Protein AF-A0A670IUP4-F1 (afdb_monomer)

pLDDT: mean 72.88, std 19.55, range [36.69, 96.12]

Sequence (163 aa):
LEAGPCPEGLSPAWGSCRPGGRLDMSHGFVRHIRRNQIARYRRGKAKEKVKKRHTPAPARPKKPDQQVYHPCRRTETISGLEYEGSSESSSSTEPDQLSSGPALFCLEYEADSGKITSIVVHQDNDPDEVAEKVSAQNQLEPAMREALRQRVQEELEKRRVKR

Organism: Podarcis muralis (NCBI:txid64176)

Radius of gyration: 30.23 Å; Cα contacts (8 Å, |Δi|>4): 77; chains: 1; bounding box: 73×67×56 Å

InterPro domains:
  IPR018888 Uncharacterised protein family UPF0561 [PF10573] (16-123)
  IPR018888 Uncharacterised protein family UPF0561 [PTHR34256] (16-162)

Solvent-accessible surface area (backbone atoms only — not comparable to full-atom values): 11234 Å² total; per-residue (Å²): 141,84,90,82,85,78,89,76,82,92,68,85,81,79,73,81,78,70,92,68,92,66,78,61,73,87,37,72,67,50,51,48,52,54,51,50,51,47,53,58,70,76,52,70,85,64,90,71,73,84,74,78,72,89,65,80,77,76,82,69,79,76,73,71,86,71,83,68,85,72,81,80,78,80,73,84,80,84,89,84,82,88,81,95,76,82,87,78,91,75,93,69,82,67,85,73,69,79,81,54,50,68,75,72,48,74,49,74,46,74,43,97,85,71,51,74,49,78,44,81,40,32,70,73,60,55,38,64,59,54,28,50,56,51,29,73,76,66,72,54,54,72,70,57,37,54,52,48,22,54,52,46,42,53,54,49,53,59,57,64,70,74,110

Foldseek 3Di:
DDDDDDDDDPDPDDDDPPPDPDDDCVDPVVVVVVVVVCCCPVVVPDPPDPDPDPDDDPPDPDDPPPPDDDPPPPPDDDDDDDDDDDDDDDPPPDPPVVVFADFQDWDWDQAPVRDIDIDTDGLPDQLLVVLVVVCVVRVDDPVVSVVSSVVSVVSSVVSVVPD

Secondary structure (DSSP, 8-state):
--PPPPPP----------S-----TTSHHHHHHHHHHHHHHHS-S--------SSPPP-PPPPP-------------------------------GGGGS-SEEEEEEEE-TTS-EEEEEEETT--HHHHHHHHHHHHT--HHHHHHHHHHHHHHHHHHHHT-

Mean predicted aligned error: 21.88 Å

Structure (mmCIF, N/CA/C/O backbone):
data_AF-A0A670IUP4-F1
#
_entry.id   AF-A0A670IUP4-F1
#
loop_
_atom_site.group_PDB
_atom_site.id
_atom_site.type_symbol
_atom_site.label_atom_id
_atom_site.label_alt_id
_atom_site.label_comp_id
_atom_site.label_asym_id
_atom_site.label_entity_id
_atom_site.label_seq_id
_atom_site.pdbx_PDB_ins_code
_atom_site.Cartn_x
_atom_site.Cartn_y
_atom_site.Cartn_z
_atom_site.occupancy
_atom_site.B_iso_or_equiv
_atom_site.auth_seq_id
_atom_site.auth_comp_id
_atom_site.auth_asym_id
_atom_site.auth_atom_id
_atom_site.pdbx_PDB_model_num
ATOM 1 N N . LEU A 1 1 ? -21.674 -52.079 24.561 1.00 42.84 1 LEU A N 1
ATOM 2 C CA . LEU A 1 1 ? -20.313 -52.403 25.044 1.00 42.84 1 LEU A CA 1
ATOM 3 C C . LEU A 1 1 ? -19.863 -53.557 24.163 1.00 42.84 1 LEU A C 1
ATOM 5 O O . LEU A 1 1 ? -20.524 -54.576 24.201 1.00 42.84 1 LEU A O 1
ATOM 9 N N . GLU A 1 2 ? -18.958 -53.418 23.207 1.00 40.12 2 GLU A N 1
ATOM 10 C CA . GLU A 1 2 ? -17.696 -52.681 23.203 1.00 40.12 2 GLU A CA 1
ATOM 11 C C . GLU A 1 2 ? -17.332 -52.331 21.747 1.00 40.12 2 GLU A C 1
ATOM 13 O O . GLU A 1 2 ? -17.590 -53.110 20.831 1.00 40.12 2 GLU A O 1
ATOM 18 N N . ALA A 1 3 ? -16.813 -51.121 21.546 1.00 40.84 3 ALA A N 1
ATOM 19 C CA . ALA A 1 3 ? -16.397 -50.579 20.261 1.00 40.84 3 ALA A CA 1
ATOM 20 C C . ALA A 1 3 ? -14.935 -50.962 19.978 1.00 40.84 3 ALA A C 1
ATOM 22 O O . ALA A 1 3 ? -14.069 -50.704 20.809 1.00 40.84 3 ALA A O 1
ATOM 23 N N . GLY A 1 4 ? -14.663 -51.530 18.801 1.00 45.66 4 GLY A N 1
ATOM 24 C CA . GLY A 1 4 ? -13.309 -51.666 18.253 1.00 45.66 4 GLY A CA 1
ATOM 25 C C . GLY A 1 4 ? -12.993 -50.477 17.331 1.00 45.66 4 GLY A C 1
ATOM 26 O O . GLY A 1 4 ? -13.865 -50.120 16.536 1.00 45.66 4 GLY A O 1
ATOM 27 N N . PRO A 1 5 ? -11.813 -49.830 17.419 1.00 57.69 5 PRO A N 1
ATOM 28 C CA . PRO A 1 5 ? -11.579 -48.540 16.779 1.00 57.69 5 PRO A CA 1
ATOM 29 C C . PRO A 1 5 ? -11.191 -48.651 15.300 1.00 57.69 5 PRO A C 1
ATOM 31 O O . PRO A 1 5 ? -10.396 -49.500 14.896 1.00 57.69 5 PRO A O 1
ATOM 34 N N . CYS A 1 6 ? -11.732 -47.719 14.515 1.00 43.31 6 CYS A N 1
ATOM 35 C CA . CYS A 1 6 ? -11.311 -47.384 13.160 1.00 43.31 6 CYS A CA 1
ATOM 36 C C . CYS A 1 6 ? -9.844 -46.915 13.136 1.00 43.31 6 CYS A C 1
ATOM 38 O O . CYS A 1 6 ? -9.463 -46.126 14.003 1.00 43.31 6 CYS A O 1
ATOM 40 N N . PRO A 1 7 ? -9.028 -47.292 12.136 1.00 49.59 7 PRO A N 1
ATOM 41 C CA . PRO A 1 7 ? -7.756 -46.625 11.916 1.00 49.59 7 PRO A CA 1
ATOM 42 C C . PRO A 1 7 ? -7.996 -45.202 11.395 1.00 49.59 7 PRO A C 1
ATOM 44 O O . PRO A 1 7 ? -8.625 -44.976 10.360 1.00 49.59 7 PRO A O 1
ATOM 47 N N . GLU A 1 8 ? -7.498 -44.255 12.178 1.00 44.78 8 GLU A N 1
ATOM 48 C CA . GLU A 1 8 ? -7.482 -42.822 11.939 1.00 44.78 8 GLU A CA 1
ATOM 49 C C . GLU A 1 8 ? -6.641 -42.436 10.708 1.00 44.78 8 GLU A C 1
ATOM 51 O O . GLU A 1 8 ? -5.554 -42.958 10.473 1.00 44.78 8 GLU A O 1
ATOM 56 N N . GLY A 1 9 ? -7.127 -41.428 9.981 1.00 45.16 9 GLY A N 1
ATOM 57 C CA . GLY A 1 9 ? -6.316 -40.256 9.645 1.00 45.16 9 GLY A CA 1
ATOM 58 C C . GLY A 1 9 ? -5.126 -40.442 8.703 1.00 45.16 9 GLY A C 1
ATOM 59 O O . GLY A 1 9 ? -3.984 -40.218 9.095 1.00 45.16 9 GLY A O 1
ATOM 60 N N . LEU A 1 10 ? -5.381 -40.680 7.415 1.00 46.62 10 LEU A N 1
ATOM 61 C CA . LEU A 1 10 ? -4.423 -40.323 6.362 1.00 46.62 10 LEU A CA 1
ATOM 62 C C . LEU A 1 10 ? -4.582 -38.838 6.005 1.00 46.62 10 LEU A C 1
ATOM 64 O O . LEU A 1 10 ? -5.186 -38.477 4.998 1.00 46.62 10 LEU A O 1
ATOM 68 N N . SER A 1 11 ? -4.026 -37.975 6.854 1.00 48.75 11 SER A N 1
ATOM 69 C CA . SER A 1 11 ? -3.740 -36.581 6.504 1.00 48.75 11 SER A CA 1
ATOM 70 C C . SER A 1 11 ? -2.419 -36.512 5.720 1.00 48.75 11 SER A C 1
ATOM 72 O O . SER A 1 11 ? -1.432 -37.114 6.155 1.00 48.75 11 SER A O 1
ATOM 74 N N . PRO A 1 12 ? -2.322 -35.765 4.604 1.00 44.53 12 PRO A N 1
ATOM 75 C CA . PRO A 1 12 ? -1.052 -35.540 3.922 1.00 44.53 12 PRO A CA 1
ATOM 76 C C . PRO A 1 12 ? -0.180 -34.602 4.766 1.00 44.53 12 PRO A C 1
ATOM 78 O O . PRO A 1 12 ? -0.451 -33.409 4.887 1.00 44.53 12 PRO A O 1
ATOM 81 N N . ALA A 1 13 ? 0.886 -35.137 5.360 1.00 46.00 13 ALA A N 1
ATOM 82 C CA . ALA A 1 13 ? 1.886 -34.343 6.061 1.00 46.00 13 ALA A CA 1
ATOM 83 C C . ALA A 1 13 ? 2.752 -33.574 5.048 1.00 46.00 13 ALA A C 1
ATOM 85 O O . ALA A 1 13 ? 3.780 -34.062 4.574 1.00 46.00 13 ALA A O 1
ATOM 86 N N . TRP A 1 14 ? 2.355 -32.350 4.710 1.00 48.19 14 TRP A N 1
ATOM 87 C CA . TRP A 1 14 ? 3.277 -31.386 4.122 1.00 48.19 14 TRP A CA 1
ATOM 88 C C . TRP A 1 14 ? 4.159 -30.791 5.220 1.00 48.19 14 TRP A C 1
ATOM 90 O O . TRP A 1 14 ? 3.684 -30.119 6.128 1.00 48.19 14 TRP A O 1
ATOM 100 N N . GLY A 1 15 ? 5.467 -31.024 5.096 1.00 50.25 15 GLY A N 1
ATOM 101 C CA . GLY A 1 15 ? 6.490 -30.206 5.741 1.00 50.25 15 GLY A CA 1
ATOM 102 C C . GLY A 1 15 ? 6.866 -30.619 7.159 1.00 50.25 15 GLY A C 1
ATOM 103 O O . GLY A 1 15 ? 6.671 -29.867 8.107 1.00 50.25 15 GLY A O 1
ATOM 104 N N . SER A 1 16 ? 7.531 -31.765 7.312 1.00 51.31 16 SER A N 1
ATOM 105 C CA . SER A 1 16 ? 8.370 -31.991 8.489 1.00 51.31 16 SER A CA 1
ATOM 106 C C . SER A 1 16 ? 9.456 -30.906 8.542 1.00 51.31 16 SER A C 1
ATOM 108 O O . SER A 1 16 ? 10.419 -30.946 7.766 1.00 51.31 16 SER A O 1
ATOM 110 N N . CYS A 1 17 ? 9.322 -29.936 9.448 1.00 54.19 17 CYS A N 1
ATOM 111 C CA . CYS A 1 17 ? 10.422 -29.078 9.873 1.00 54.19 17 CYS A CA 1
ATOM 112 C C . CYS A 1 17 ? 11.581 -29.985 10.303 1.00 54.19 17 CYS A C 1
ATOM 114 O O . CYS A 1 17 ? 11.510 -30.636 11.345 1.00 54.19 17 CYS A O 1
ATOM 116 N N . ARG A 1 18 ? 12.637 -30.085 9.483 1.00 63.12 18 ARG A N 1
ATOM 117 C CA . ARG A 1 18 ? 13.821 -30.872 9.847 1.00 63.12 18 ARG A CA 1
ATOM 118 C C . ARG A 1 18 ? 14.385 -30.295 11.152 1.00 63.12 18 ARG A C 1
ATOM 120 O O . ARG A 1 18 ? 14.663 -29.093 11.195 1.00 63.12 18 ARG A O 1
ATOM 127 N N . PRO A 1 19 ? 14.580 -31.103 12.204 1.00 57.38 19 PRO A N 1
ATOM 128 C CA . PRO A 1 19 ? 15.181 -30.613 13.430 1.00 57.38 19 PRO A CA 1
ATOM 129 C C . PRO A 1 19 ? 16.644 -30.275 13.134 1.00 57.38 19 PRO A C 1
ATOM 131 O O . PRO A 1 19 ? 17.461 -31.159 12.891 1.00 57.38 19 PRO A O 1
ATOM 134 N N . GLY A 1 20 ? 16.967 -28.981 13.115 1.00 60.59 20 GLY A N 1
ATOM 135 C CA . GLY A 1 20 ? 18.349 -28.513 13.032 1.00 60.59 20 GLY A CA 1
ATOM 136 C C . GLY A 1 20 ? 18.612 -27.424 11.998 1.00 60.59 20 GLY A C 1
ATOM 137 O O . GLY A 1 20 ? 19.518 -27.562 11.188 1.00 60.59 20 GLY A O 1
ATOM 138 N N . GLY A 1 21 ? 17.934 -26.277 12.103 1.00 67.12 21 GLY A N 1
ATOM 139 C CA . GLY A 1 21 ? 18.386 -25.012 11.494 1.00 67.12 21 GLY A CA 1
ATOM 140 C C . GLY A 1 21 ? 19.664 -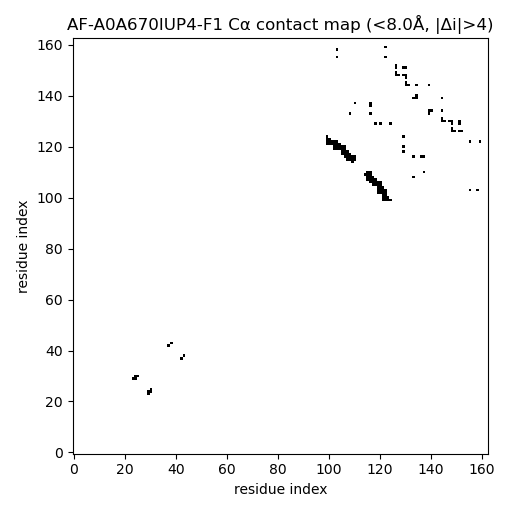24.439 12.134 1.00 67.12 21 GLY A C 1
ATOM 141 O O . GLY A 1 21 ? 19.972 -23.259 11.977 1.00 67.12 21 GLY A O 1
ATOM 142 N N . ARG A 1 22 ? 20.401 -25.248 12.908 1.00 81.06 22 ARG A N 1
ATOM 143 C CA . ARG A 1 22 ? 21.610 -24.828 13.610 1.00 81.06 22 ARG A CA 1
ATOM 144 C C . ARG A 1 22 ? 22.784 -24.937 12.650 1.00 81.06 22 ARG A C 1
ATOM 146 O O . ARG A 1 22 ? 23.201 -26.033 12.289 1.00 81.06 22 ARG A O 1
ATOM 153 N N . LEU A 1 23 ? 23.312 -23.786 12.248 1.00 83.00 23 LEU A N 1
ATOM 154 C CA . LEU A 1 23 ? 24.496 -23.702 11.403 1.00 83.00 23 LEU A CA 1
ATOM 155 C C . LEU A 1 23 ? 25.664 -24.461 12.053 1.00 83.00 23 LEU A C 1
ATOM 157 O O . LEU A 1 23 ? 26.112 -24.110 13.146 1.00 83.00 23 LEU A O 1
ATOM 161 N N . ASP A 1 24 ? 26.180 -25.485 11.374 1.00 86.44 24 ASP A N 1
ATOM 162 C CA . ASP A 1 24 ? 27.393 -26.172 11.808 1.00 86.44 24 ASP A CA 1
ATOM 163 C C . ASP A 1 24 ? 28.607 -25.249 11.627 1.00 86.44 24 ASP A C 1
ATOM 165 O O . ASP A 1 24 ? 29.130 -25.044 10.528 1.00 86.44 24 ASP A O 1
ATOM 169 N N . MET A 1 25 ? 29.088 -24.695 12.739 1.00 90.62 25 MET A N 1
ATOM 170 C CA . MET A 1 25 ? 30.256 -23.818 12.753 1.00 90.62 25 MET A CA 1
ATOM 171 C C . MET A 1 25 ? 31.555 -24.547 12.380 1.00 90.62 25 MET A C 1
ATOM 173 O O . MET A 1 25 ? 32.542 -23.890 12.029 1.00 90.62 25 MET A O 1
ATOM 177 N N . SER A 1 26 ? 31.584 -25.882 12.442 1.00 87.56 26 SER A N 1
ATOM 178 C CA . SER A 1 26 ? 32.733 -26.696 12.047 1.00 87.56 26 SER A CA 1
ATOM 179 C C . SER A 1 26 ? 32.814 -26.926 10.530 1.00 87.56 26 SER A C 1
ATOM 181 O O . SER A 1 26 ? 33.895 -27.277 10.035 1.00 87.56 26 SER A O 1
ATOM 183 N N . HIS A 1 27 ? 31.743 -26.612 9.788 1.00 90.00 27 HIS A N 1
ATOM 184 C CA . HIS A 1 27 ? 31.627 -26.811 8.347 1.00 90.00 27 HIS A CA 1
ATOM 185 C C . HIS A 1 27 ? 32.579 -25.921 7.525 1.00 90.00 27 HIS A C 1
ATOM 187 O O . HIS A 1 27 ? 32.896 -24.778 7.879 1.00 90.00 27 HIS A O 1
ATOM 193 N N . GLY A 1 28 ? 33.036 -26.436 6.379 1.00 94.38 28 GLY A N 1
ATOM 194 C CA . GLY A 1 28 ? 34.021 -25.775 5.512 1.00 94.38 28 GLY A CA 1
ATOM 195 C C . GLY A 1 28 ? 33.591 -24.383 5.035 1.00 94.38 28 GLY A C 1
ATOM 196 O O . GLY A 1 28 ? 34.416 -23.465 4.994 1.00 94.38 28 GLY A O 1
ATOM 197 N N . PHE A 1 29 ? 32.296 -24.202 4.761 1.00 91.62 29 PHE A N 1
ATOM 198 C CA . PHE A 1 29 ? 31.702 -22.925 4.360 1.00 91.62 29 PHE A CA 1
ATOM 199 C C . PHE A 1 29 ? 31.884 -21.830 5.426 1.00 91.62 29 PHE A C 1
ATOM 201 O O . PHE A 1 29 ? 32.435 -20.764 5.144 1.00 91.62 29 PHE A O 1
ATOM 208 N N . VAL A 1 30 ? 31.535 -22.119 6.683 1.00 95.00 30 VAL A N 1
ATOM 209 C CA . VAL A 1 30 ? 31.687 -21.174 7.803 1.00 95.00 30 VAL A CA 1
ATOM 210 C C . VAL A 1 30 ? 33.160 -20.858 8.065 1.00 95.00 30 VAL A C 1
ATOM 212 O O . VAL A 1 30 ? 33.525 -19.715 8.359 1.00 95.00 30 VAL A O 1
ATOM 215 N N . ARG A 1 31 ? 34.049 -21.851 7.917 1.00 93.50 31 ARG A N 1
ATOM 216 C CA . ARG A 1 31 ? 35.501 -21.620 7.991 1.00 93.50 31 ARG A CA 1
ATOM 217 C C . ARG A 1 31 ? 35.970 -20.642 6.909 1.00 93.50 31 ARG A C 1
ATOM 219 O O . ARG A 1 31 ? 36.846 -19.826 7.183 1.00 93.50 31 ARG A O 1
ATOM 226 N N . HIS A 1 32 ? 35.417 -20.701 5.697 1.00 92.75 32 HIS A N 1
ATOM 227 C CA . HIS A 1 32 ? 35.771 -19.777 4.617 1.00 92.75 32 HIS A CA 1
ATOM 228 C C . HIS A 1 32 ? 35.319 -18.343 4.915 1.00 92.75 32 HIS A C 1
ATOM 230 O O . HIS A 1 32 ? 36.127 -17.424 4.790 1.00 92.75 32 HIS A O 1
ATOM 236 N N . ILE A 1 33 ? 34.081 -18.157 5.388 1.00 91.94 33 ILE A N 1
ATOM 237 C CA . ILE A 1 33 ? 33.559 -16.840 5.788 1.00 91.94 33 ILE A CA 1
ATOM 238 C C . ILE A 1 33 ? 34.451 -16.217 6.865 1.00 91.94 33 ILE A C 1
ATOM 240 O O . ILE A 1 33 ? 34.939 -15.103 6.683 1.00 91.94 33 ILE A O 1
ATOM 244 N N . ARG A 1 34 ? 34.762 -16.961 7.938 1.00 92.25 34 ARG A N 1
ATOM 245 C CA . ARG A 1 34 ? 35.644 -16.476 9.016 1.00 92.25 34 ARG A CA 1
ATOM 246 C C . ARG A 1 34 ? 37.027 -16.071 8.503 1.00 92.25 34 ARG A C 1
ATOM 248 O O . ARG A 1 34 ? 37.521 -15.002 8.857 1.00 92.25 34 ARG A O 1
ATOM 255 N N . ARG A 1 35 ? 37.646 -16.883 7.636 1.00 92.00 35 ARG A N 1
ATOM 256 C CA . ARG A 1 35 ? 38.942 -16.546 7.016 1.00 92.00 35 ARG A CA 1
ATOM 257 C C . ARG A 1 35 ? 38.856 -15.292 6.145 1.00 92.00 35 ARG A C 1
ATOM 259 O O . ARG A 1 35 ? 39.764 -14.468 6.193 1.00 92.00 35 ARG A O 1
ATOM 266 N N . ASN A 1 36 ? 37.783 -15.132 5.374 1.00 90.88 36 ASN A N 1
ATOM 267 C CA . ASN A 1 36 ? 37.585 -13.973 4.507 1.00 90.88 36 ASN A CA 1
ATOM 268 C C . ASN A 1 36 ? 37.353 -12.688 5.320 1.00 90.88 36 ASN A C 1
ATOM 270 O O . ASN A 1 36 ? 37.938 -11.652 5.013 1.00 90.88 36 ASN A O 1
ATOM 274 N N . GLN A 1 37 ? 36.595 -12.780 6.415 1.00 88.44 37 GLN A N 1
ATOM 275 C CA . GLN A 1 37 ? 36.407 -11.696 7.378 1.00 88.44 37 GLN A CA 1
ATOM 276 C C . GLN A 1 37 ? 37.760 -11.266 7.965 1.00 88.44 37 GLN A C 1
ATOM 278 O O . GLN A 1 37 ? 38.137 -10.100 7.885 1.00 88.44 37 GLN A O 1
ATOM 283 N N . ILE A 1 38 ? 38.565 -12.218 8.445 1.00 84.50 38 ILE A N 1
ATOM 284 C CA . ILE A 1 38 ? 39.923 -11.941 8.935 1.00 84.50 38 ILE A CA 1
ATOM 285 C C . ILE A 1 38 ? 40.785 -11.276 7.852 1.00 84.50 38 ILE A C 1
ATOM 287 O O . ILE A 1 38 ? 41.476 -10.301 8.141 1.00 84.50 38 ILE A O 1
ATOM 291 N N . ALA A 1 39 ? 40.727 -11.751 6.608 1.00 81.62 39 ALA A N 1
ATOM 292 C CA . ALA A 1 39 ? 41.470 -11.151 5.504 1.00 81.62 39 ALA A CA 1
ATOM 293 C C . ALA A 1 39 ? 41.049 -9.696 5.236 1.00 81.62 39 ALA A C 1
ATOM 295 O O . ALA A 1 39 ? 41.917 -8.851 5.039 1.00 81.62 39 ALA A O 1
ATOM 296 N N . ARG A 1 40 ? 39.750 -9.375 5.279 1.00 77.62 40 ARG A N 1
ATOM 297 C CA . ARG A 1 40 ? 39.257 -8.006 5.050 1.00 77.62 40 ARG A CA 1
ATOM 298 C C . ARG A 1 40 ? 39.609 -7.046 6.182 1.00 77.62 40 ARG A C 1
ATOM 300 O O . ARG A 1 40 ? 40.037 -5.930 5.909 1.00 77.62 40 ARG A O 1
ATOM 307 N N . TYR A 1 41 ? 39.448 -7.474 7.434 1.00 79.56 41 TYR A N 1
ATOM 308 C CA . TYR A 1 41 ? 39.547 -6.564 8.580 1.00 79.56 41 TYR A CA 1
ATOM 309 C C . TYR A 1 41 ? 40.927 -6.548 9.245 1.00 79.56 41 TYR A C 1
ATOM 311 O O . TYR A 1 41 ? 41.349 -5.496 9.711 1.00 79.56 41 TYR A O 1
ATOM 319 N N . ARG A 1 42 ? 41.681 -7.660 9.259 1.00 68.56 42 ARG A N 1
ATOM 320 C CA . ARG A 1 42 ? 43.055 -7.663 9.805 1.00 68.56 42 ARG A CA 1
ATOM 321 C C . ARG A 1 42 ? 44.116 -7.236 8.790 1.00 68.56 42 ARG A C 1
ATOM 323 O O . ARG A 1 42 ? 45.131 -6.689 9.201 1.00 68.56 42 ARG A O 1
ATOM 330 N N . ARG A 1 43 ? 43.916 -7.460 7.482 1.00 60.56 43 ARG A N 1
ATOM 331 C CA . ARG A 1 43 ? 44.876 -7.047 6.427 1.00 60.56 43 ARG A CA 1
ATOM 332 C C . ARG A 1 43 ? 44.491 -5.746 5.708 1.00 60.56 43 ARG A C 1
ATOM 334 O O . ARG A 1 43 ? 45.031 -5.440 4.649 1.00 60.56 43 ARG A O 1
ATOM 341 N N . GLY A 1 44 ? 43.604 -4.942 6.292 1.00 61.47 44 GLY A N 1
ATOM 342 C CA . GLY A 1 44 ? 43.131 -3.667 5.742 1.00 61.47 44 GLY A CA 1
ATOM 343 C C . GLY A 1 44 ? 44.125 -2.496 5.789 1.00 61.47 44 GLY A C 1
ATOM 344 O O . GLY A 1 44 ? 43.700 -1.367 6.006 1.00 61.47 44 GLY A O 1
ATOM 345 N N . LYS A 1 45 ? 45.430 -2.724 5.590 1.00 58.81 45 LYS A N 1
ATOM 346 C CA . LYS A 1 45 ? 46.450 -1.666 5.414 1.00 58.81 45 LYS A CA 1
ATOM 347 C C . LYS A 1 45 ? 47.514 -2.069 4.377 1.00 58.81 45 LYS A C 1
ATOM 349 O O . LYS A 1 45 ? 48.699 -1.865 4.589 1.00 58.81 45 LYS A O 1
ATOM 354 N N . ALA A 1 46 ? 47.115 -2.639 3.243 1.00 56.22 46 ALA A N 1
ATOM 355 C CA . ALA A 1 46 ? 47.946 -2.629 2.038 1.00 56.22 46 ALA A CA 1
ATOM 356 C C . ALA A 1 46 ? 47.054 -2.816 0.807 1.00 56.22 46 ALA A C 1
ATOM 358 O O . ALA A 1 46 ? 46.551 -3.909 0.554 1.00 56.22 46 ALA A O 1
ATOM 359 N N . LYS A 1 47 ? 46.859 -1.751 0.019 1.00 63.41 47 LYS A N 1
ATOM 360 C CA . LYS A 1 47 ? 46.457 -1.908 -1.383 1.00 63.41 47 LYS A CA 1
ATOM 361 C C . LYS A 1 47 ? 47.661 -2.490 -2.123 1.00 63.41 47 LYS A C 1
ATOM 363 O O . LYS A 1 47 ? 48.502 -1.756 -2.634 1.00 63.41 47 LYS A O 1
ATOM 368 N N . GLU A 1 48 ? 47.784 -3.811 -2.097 1.00 55.41 48 GLU A N 1
ATOM 369 C CA . GLU A 1 48 ? 48.797 -4.537 -2.853 1.00 55.41 48 GLU A CA 1
ATOM 370 C C . GLU A 1 48 ? 48.502 -4.348 -4.346 1.00 55.41 48 GLU A C 1
ATOM 372 O O . GLU A 1 48 ? 47.417 -4.680 -4.832 1.00 55.41 48 GLU A O 1
ATOM 377 N N . LYS A 1 49 ? 49.451 -3.736 -5.062 1.00 60.31 49 LYS A N 1
ATOM 378 C CA . LYS A 1 49 ? 49.401 -3.589 -6.517 1.00 60.31 49 LYS A CA 1
ATOM 379 C C . LYS A 1 49 ? 49.158 -4.966 -7.125 1.00 60.31 49 LYS A C 1
ATOM 381 O O . LYS A 1 49 ? 49.819 -5.926 -6.744 1.00 60.31 49 LYS A O 1
ATOM 386 N N . VAL A 1 50 ? 48.217 -5.043 -8.062 1.00 57.97 50 VAL A N 1
ATOM 387 C CA . VAL A 1 50 ? 47.843 -6.265 -8.782 1.00 57.97 50 VAL A CA 1
ATOM 388 C C . VAL A 1 50 ? 49.102 -6.935 -9.343 1.00 57.97 50 VAL A C 1
ATOM 390 O O . VAL A 1 50 ? 49.618 -6.547 -10.390 1.00 57.97 50 VAL A O 1
ATOM 393 N N . LYS A 1 51 ? 49.621 -7.940 -8.632 1.00 65.06 51 LYS A N 1
ATOM 394 C CA . LYS A 1 51 ? 50.713 -8.785 -9.106 1.00 65.06 51 LYS A CA 1
ATOM 395 C C . LYS A 1 51 ? 50.116 -9.668 -10.194 1.00 65.06 51 LYS A C 1
ATOM 397 O O . LYS A 1 51 ? 49.302 -10.549 -9.910 1.00 65.06 51 LYS A O 1
ATOM 402 N N . LYS A 1 52 ? 50.452 -9.376 -11.454 1.00 66.44 52 LYS A N 1
ATOM 403 C CA . LYS A 1 52 ? 50.060 -10.217 -12.589 1.00 66.44 52 LYS A CA 1
ATOM 404 C C . LYS A 1 52 ? 50.534 -11.642 -12.295 1.00 66.44 52 LYS A C 1
ATOM 406 O O . LYS A 1 52 ? 51.712 -11.866 -12.024 1.00 66.44 52 LYS A O 1
ATOM 411 N N . ARG A 1 53 ? 49.602 -12.597 -12.280 1.00 64.31 53 ARG A N 1
ATOM 412 C CA . ARG A 1 53 ? 49.929 -14.022 -12.167 1.00 64.31 53 ARG A CA 1
ATOM 413 C C . ARG A 1 53 ? 50.790 -14.414 -13.371 1.00 64.31 53 ARG A C 1
ATOM 415 O O . ARG A 1 53 ? 50.395 -14.148 -14.498 1.00 64.31 53 ARG A O 1
ATOM 422 N N . HIS A 1 54 ? 51.937 -15.045 -13.120 1.00 64.50 54 HIS A N 1
ATOM 423 C CA . HIS A 1 54 ? 52.811 -15.596 -14.167 1.00 64.50 54 HIS A CA 1
ATOM 424 C C . HIS A 1 54 ? 52.321 -16.940 -14.727 1.00 64.50 54 HIS A C 1
ATOM 426 O O . HIS A 1 54 ? 52.820 -17.388 -15.752 1.00 64.50 54 HIS A O 1
ATOM 432 N N . THR A 1 55 ? 51.357 -17.594 -14.080 1.00 62.59 55 THR A N 1
ATOM 433 C CA . THR A 1 55 ? 50.742 -18.821 -14.589 1.00 62.59 55 THR A CA 1
ATOM 434 C C . THR A 1 55 ? 49.542 -18.491 -15.477 1.00 62.59 55 THR A C 1
ATOM 436 O O . THR A 1 55 ? 48.677 -17.714 -15.049 1.00 62.59 55 THR A O 1
ATOM 439 N N . PRO A 1 56 ? 49.451 -19.072 -16.691 1.00 69.75 56 PRO A N 1
ATOM 440 C CA . PRO A 1 56 ? 48.267 -18.919 -17.521 1.00 69.75 56 PRO A CA 1
ATOM 441 C C . PRO A 1 56 ? 47.058 -19.467 -16.761 1.00 69.75 56 PRO A C 1
ATOM 443 O O . PRO A 1 56 ? 47.139 -20.494 -16.082 1.00 69.75 56 PRO A O 1
ATOM 446 N N . ALA A 1 57 ? 45.938 -18.747 -16.828 1.00 65.31 57 ALA A N 1
ATOM 447 C CA . ALA A 1 57 ? 44.707 -19.216 -16.216 1.00 65.31 57 ALA A CA 1
ATOM 448 C C . ALA A 1 57 ? 44.336 -20.570 -16.845 1.00 65.31 57 ALA A C 1
ATOM 450 O O . ALA A 1 57 ? 44.363 -20.675 -18.073 1.00 65.31 57 ALA A O 1
ATOM 451 N N . PRO A 1 58 ? 43.994 -21.599 -16.046 1.00 71.12 58 PRO A N 1
ATOM 452 C CA . PRO A 1 58 ? 43.512 -22.850 -16.611 1.00 71.12 58 PRO A CA 1
ATOM 453 C C . PRO A 1 58 ? 42.306 -22.536 -17.495 1.00 71.12 58 PRO A C 1
ATOM 455 O O . PRO A 1 58 ? 41.417 -21.782 -17.081 1.00 71.12 58 PRO A O 1
ATOM 458 N N . ALA A 1 59 ? 42.303 -23.081 -18.713 1.00 69.31 59 ALA A N 1
ATOM 459 C CA . ALA A 1 59 ? 41.193 -22.932 -19.637 1.00 69.31 59 ALA A CA 1
ATOM 460 C C . ALA A 1 59 ? 39.955 -23.523 -18.963 1.00 69.31 59 ALA A C 1
ATOM 462 O O . ALA A 1 59 ? 39.811 -24.739 -18.842 1.00 69.31 59 ALA A O 1
ATOM 463 N N . ARG A 1 60 ? 39.091 -22.650 -18.435 1.00 69.88 60 ARG A N 1
ATOM 464 C CA . ARG A 1 60 ? 37.809 -23.086 -17.897 1.00 69.88 60 ARG A CA 1
ATOM 465 C C . ARG A 1 60 ? 37.071 -23.748 -19.059 1.00 69.88 60 ARG A C 1
ATOM 467 O O . ARG A 1 60 ? 36.930 -23.085 -20.091 1.00 69.88 60 ARG A O 1
ATOM 474 N N . PRO A 1 61 ? 36.611 -25.004 -18.927 1.00 73.88 61 PRO A N 1
ATOM 475 C CA . PRO A 1 61 ? 35.720 -25.566 -19.927 1.00 73.88 61 PRO A CA 1
ATOM 476 C C . PRO A 1 61 ? 34.553 -24.591 -20.082 1.00 73.88 61 PRO A C 1
ATOM 478 O O . PRO A 1 61 ? 33.970 -24.147 -19.084 1.00 73.88 61 PRO A O 1
ATOM 481 N N . LYS A 1 62 ? 34.287 -24.171 -21.324 1.00 68.62 62 LYS A N 1
ATOM 482 C CA . LYS A 1 62 ? 33.115 -23.352 -21.627 1.00 68.62 62 LYS A CA 1
ATOM 483 C C . LYS A 1 62 ? 31.921 -24.142 -21.110 1.00 68.62 62 LYS A C 1
ATOM 485 O O . LYS A 1 62 ? 31.759 -25.304 -21.480 1.00 68.62 62 LYS A O 1
ATOM 490 N N . LYS A 1 63 ? 31.146 -23.548 -20.199 1.00 68.88 63 LYS A N 1
ATOM 491 C CA . LYS A 1 63 ? 29.880 -24.158 -19.796 1.00 68.88 63 LYS A CA 1
ATOM 492 C C . LYS A 1 63 ? 29.095 -24.419 -21.090 1.00 68.88 63 LYS A C 1
ATOM 494 O O . LYS A 1 63 ? 29.111 -23.528 -21.946 1.00 68.88 63 LYS A O 1
ATOM 499 N N . PRO A 1 64 ? 28.478 -25.602 -21.265 1.00 71.81 64 PRO A N 1
ATOM 500 C CA . PRO A 1 64 ? 27.507 -25.769 -22.338 1.00 71.81 64 PRO A CA 1
ATOM 501 C C . PRO A 1 64 ? 26.488 -24.640 -22.217 1.00 71.81 64 PRO A C 1
ATOM 503 O O . PRO A 1 64 ? 26.235 -24.177 -21.098 1.00 71.81 64 PRO A O 1
ATOM 506 N N . ASP A 1 65 ? 25.987 -24.169 -23.358 1.00 71.69 65 ASP A N 1
ATOM 507 C CA . ASP A 1 65 ? 25.049 -23.056 -23.399 1.00 71.69 65 ASP A CA 1
ATOM 508 C C . ASP A 1 65 ? 23.886 -23.388 -22.465 1.00 71.69 65 ASP A C 1
ATOM 510 O O . ASP A 1 65 ? 23.137 -24.346 -22.677 1.00 71.69 65 ASP A O 1
ATOM 514 N N . GLN A 1 66 ? 23.852 -22.709 -21.320 1.00 71.44 66 GLN A N 1
ATOM 515 C CA . GLN A 1 66 ? 22.862 -22.995 -20.306 1.00 71.44 66 GLN A CA 1
ATOM 516 C C . GLN A 1 66 ? 21.598 -22.376 -20.854 1.00 71.44 66 GLN A C 1
ATOM 518 O O . GLN A 1 66 ? 21.500 -21.154 -20.863 1.00 71.44 66 GLN A O 1
ATOM 523 N N . GLN A 1 67 ? 20.683 -23.212 -21.346 1.00 72.00 67 GLN A N 1
ATOM 524 C CA . GLN A 1 67 ? 19.408 -22.758 -21.878 1.00 72.00 67 GLN A CA 1
ATOM 525 C C . GLN A 1 67 ? 18.733 -21.913 -20.794 1.00 72.00 67 GLN A C 1
ATOM 527 O O . GLN A 1 67 ? 18.256 -22.418 -19.774 1.00 72.00 67 GLN A O 1
ATOM 532 N N . VAL A 1 68 ? 18.815 -20.596 -20.965 1.00 76.75 68 VAL A N 1
ATOM 533 C CA . VAL A 1 68 ? 18.189 -19.637 -20.073 1.00 76.75 68 VAL A CA 1
ATOM 534 C C . VAL A 1 68 ? 16.721 -19.714 -20.425 1.00 76.75 68 VAL A C 1
ATOM 536 O O . VAL A 1 68 ? 16.349 -19.505 -21.575 1.00 76.75 68 VAL A O 1
ATOM 539 N N . TYR A 1 69 ? 15.894 -20.076 -19.449 1.00 76.12 69 TYR A N 1
ATOM 540 C CA . TYR A 1 69 ? 14.451 -20.032 -19.612 1.00 76.12 69 TYR A CA 1
ATOM 541 C C . TYR A 1 69 ? 14.067 -18.659 -20.171 1.00 76.12 69 TYR A C 1
ATOM 543 O O . TYR A 1 69 ? 14.274 -17.638 -19.514 1.00 76.12 69 TYR A O 1
ATOM 551 N N . HIS A 1 70 ? 13.557 -18.648 -21.399 1.00 77.81 70 HIS A N 1
ATOM 552 C CA . HIS A 1 70 ? 12.964 -17.477 -22.016 1.00 77.81 70 HIS A CA 1
ATOM 553 C C . HIS A 1 70 ? 11.473 -17.538 -21.695 1.00 77.81 70 HIS A C 1
ATOM 555 O O . HIS A 1 70 ? 10.778 -18.391 -22.253 1.00 77.81 70 HIS A O 1
ATOM 561 N N . PRO A 1 71 ? 10.962 -16.693 -20.782 1.00 70.62 71 PRO A N 1
ATOM 562 C CA . PRO A 1 71 ? 9.542 -16.669 -20.497 1.00 70.62 71 PRO A CA 1
ATOM 563 C C . PRO A 1 71 ? 8.804 -16.332 -21.790 1.00 70.62 71 PRO A C 1
ATOM 565 O O . PRO A 1 71 ? 9.013 -15.266 -22.374 1.00 70.62 71 PRO A O 1
ATOM 568 N N . CYS A 1 72 ? 7.964 -17.261 -22.243 1.00 52.62 72 CYS A N 1
ATOM 569 C CA . CYS A 1 72 ? 7.063 -17.035 -23.358 1.00 52.62 72 CYS A CA 1
ATOM 570 C C . CYS A 1 72 ? 6.154 -15.859 -22.983 1.00 52.62 72 CYS A C 1
ATOM 572 O O . CYS A 1 72 ? 5.324 -15.962 -22.076 1.00 52.62 72 CYS A O 1
ATOM 574 N N . ARG A 1 73 ? 6.343 -14.713 -23.644 1.00 60.81 73 ARG A N 1
ATOM 575 C CA . ARG A 1 73 ? 5.358 -13.634 -23.631 1.00 60.81 73 ARG A CA 1
ATOM 576 C C . ARG A 1 73 ? 4.129 -14.207 -24.330 1.00 60.81 73 ARG A C 1
ATOM 578 O O . ARG A 1 73 ? 4.139 -14.345 -25.548 1.00 60.81 73 ARG A O 1
ATOM 585 N N . ARG A 1 74 ? 3.104 -14.578 -23.557 1.00 55.66 74 ARG A N 1
ATOM 586 C CA . ARG A 1 74 ? 1.758 -14.796 -24.092 1.00 55.66 74 ARG A CA 1
ATOM 587 C C . ARG A 1 74 ? 1.304 -13.462 -24.673 1.00 55.66 74 ARG A C 1
ATOM 589 O O . ARG A 1 74 ? 0.814 -12.604 -23.950 1.00 55.66 74 ARG A O 1
ATOM 596 N N . THR A 1 75 ? 1.549 -13.258 -25.958 1.00 42.88 75 THR A N 1
ATOM 597 C CA . THR A 1 75 ? 0.720 -12.365 -26.753 1.00 42.88 75 THR A CA 1
ATOM 598 C C . THR A 1 75 ? -0.602 -13.084 -26.908 1.00 42.88 75 THR A C 1
ATOM 600 O O . THR A 1 75 ? -0.709 -14.096 -27.598 1.00 42.88 75 THR A O 1
ATOM 603 N N . GLU A 1 76 ? -1.572 -12.602 -26.152 1.00 52.09 76 GLU A N 1
ATOM 604 C CA . GLU A 1 76 ? -2.986 -12.823 -26.378 1.00 52.09 76 GLU A CA 1
ATOM 605 C C . GLU A 1 76 ? -3.270 -12.686 -27.874 1.00 52.09 76 GLU A C 1
ATOM 607 O O . GLU A 1 76 ? -2.859 -11.690 -28.471 1.00 52.09 76 GLU A O 1
ATOM 612 N N . THR A 1 77 ? -3.891 -13.702 -28.482 1.00 43.78 77 TH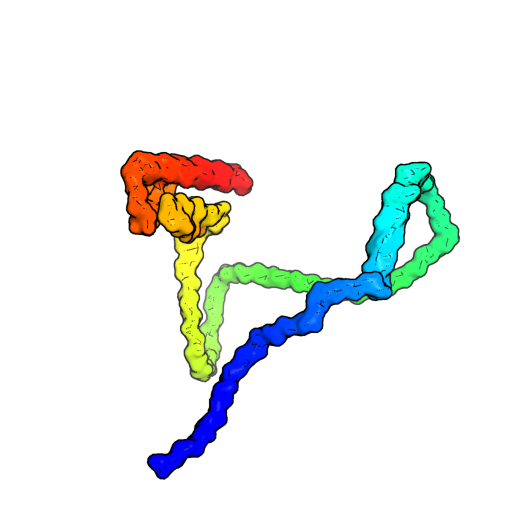R A N 1
ATOM 613 C CA . THR A 1 77 ? -5.050 -13.580 -29.386 1.00 43.78 77 THR A CA 1
ATOM 614 C C . THR A 1 77 ? -5.324 -14.895 -30.156 1.00 43.78 77 THR A C 1
ATOM 616 O O . THR A 1 77 ? -4.540 -15.344 -30.980 1.00 43.78 77 THR A O 1
ATOM 619 N N . ILE A 1 78 ? -6.527 -15.426 -29.891 1.00 39.47 78 ILE A N 1
ATOM 620 C CA . ILE A 1 78 ? -7.476 -16.154 -30.768 1.00 39.47 78 ILE A CA 1
ATOM 621 C C . ILE A 1 78 ? -7.281 -17.650 -31.109 1.00 39.47 78 ILE A C 1
ATOM 623 O O . ILE A 1 78 ? -6.334 -18.075 -31.758 1.00 39.47 78 ILE A O 1
ATOM 627 N N . SER A 1 79 ? -8.347 -18.388 -30.760 1.00 47.50 79 SER A N 1
ATOM 628 C CA . SER A 1 79 ? -8.963 -19.538 -31.450 1.00 47.50 79 SER A CA 1
ATOM 629 C C . SER A 1 79 ? -8.113 -20.773 -31.749 1.00 47.50 79 SER A C 1
ATOM 631 O O . SER A 1 79 ? -7.446 -20.861 -32.776 1.00 47.50 79 SER A O 1
ATOM 633 N N . GLY A 1 80 ? -8.309 -21.798 -30.922 1.00 36.69 80 GLY A N 1
ATOM 634 C CA . GLY A 1 80 ? -7.993 -23.191 -31.223 1.00 36.69 80 GLY A CA 1
ATOM 635 C C . GLY A 1 80 ? -9.057 -24.085 -30.598 1.00 36.69 80 GLY A C 1
ATOM 636 O O . GLY A 1 80 ? -8.939 -24.480 -29.447 1.00 36.69 80 GLY A O 1
ATOM 637 N N . LEU A 1 81 ? -10.128 -24.277 -31.356 1.00 47.34 81 LEU A N 1
ATOM 638 C CA . LEU A 1 81 ? -11.301 -25.107 -31.103 1.00 47.34 81 LEU A CA 1
ATOM 639 C C . LEU A 1 81 ? -10.924 -26.607 -30.966 1.00 47.34 81 LEU A C 1
ATOM 641 O O . LEU A 1 81 ? -10.041 -27.066 -31.684 1.00 47.34 81 LEU A O 1
ATOM 645 N N . GLU A 1 82 ? -11.659 -27.330 -30.109 1.00 38.72 82 GLU A N 1
ATOM 646 C CA . GLU A 1 82 ? -11.822 -28.801 -30.012 1.00 38.72 82 GLU A CA 1
ATOM 647 C C . GLU A 1 82 ? -10.626 -29.694 -29.599 1.00 38.72 82 GLU A C 1
ATOM 649 O O . GLU A 1 82 ? -9.756 -30.030 -30.399 1.00 38.72 82 GLU A O 1
ATOM 654 N N . TYR A 1 83 ? -10.699 -30.237 -28.376 1.00 39.91 83 TYR A N 1
ATOM 655 C CA . TYR A 1 83 ? -10.523 -31.677 -28.128 1.00 39.91 83 TYR A CA 1
ATOM 656 C C . TYR A 1 83 ? -11.237 -32.057 -26.819 1.00 39.91 83 TYR A C 1
ATOM 658 O O . TYR A 1 83 ? -10.832 -31.656 -25.728 1.00 39.91 83 TYR A O 1
ATOM 666 N N . GLU A 1 84 ? -12.329 -32.804 -26.975 1.00 58.72 84 GLU A N 1
ATOM 667 C CA . GLU A 1 84 ? -13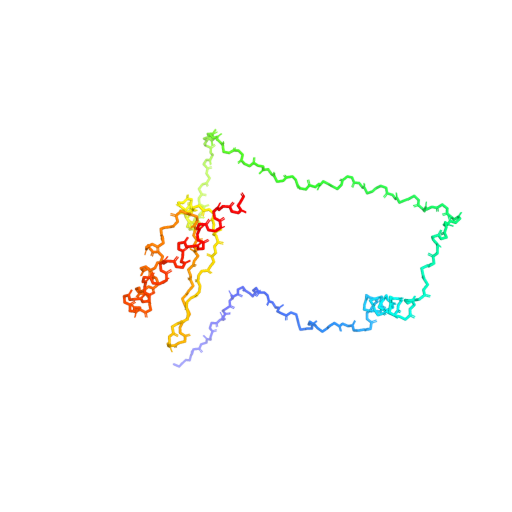.123 -33.461 -25.934 1.00 58.72 84 GLU A CA 1
ATOM 668 C C . GLU A 1 84 ? -12.258 -34.345 -25.019 1.00 58.72 84 GLU A C 1
ATOM 670 O O . GLU A 1 84 ? -11.512 -35.216 -25.471 1.00 58.72 84 GLU A O 1
ATOM 675 N N . GLY A 1 85 ? -12.383 -34.121 -23.713 1.00 39.38 85 GLY A N 1
ATOM 676 C CA . GLY A 1 85 ? -11.656 -34.826 -22.664 1.00 39.38 85 GLY A CA 1
ATOM 677 C C . GLY A 1 85 ? -12.264 -34.513 -21.303 1.00 39.38 85 GLY A C 1
ATOM 678 O O . GLY A 1 85 ? -11.713 -33.737 -20.530 1.00 39.38 85 GLY A O 1
ATOM 679 N N . SER A 1 86 ? -13.445 -35.079 -21.071 1.00 48.00 86 SER A N 1
ATOM 680 C CA . SER A 1 86 ? -14.243 -35.016 -19.844 1.00 48.00 86 SER A CA 1
ATOM 681 C C . SER A 1 86 ? -13.484 -35.341 -18.540 1.00 48.00 86 SER A C 1
ATOM 683 O O . SER A 1 86 ? -12.580 -36.178 -18.527 1.00 48.00 86 SER A O 1
ATOM 685 N N . SER A 1 87 ? -14.013 -34.777 -17.436 1.00 44.69 87 SER A N 1
ATOM 686 C CA . SER A 1 87 ? -13.772 -35.037 -15.990 1.00 44.69 87 SER A CA 1
ATOM 687 C C . SER A 1 87 ? -12.408 -34.594 -15.431 1.00 44.69 87 SER A C 1
ATOM 689 O O . SER A 1 87 ? -11.372 -35.001 -15.927 1.00 44.69 87 SER A O 1
ATOM 691 N N . GLU A 1 88 ? -12.284 -33.776 -14.382 1.00 39.41 88 GLU A N 1
ATOM 692 C CA . GLU A 1 88 ? -13.160 -33.506 -13.238 1.00 39.41 88 GLU A CA 1
ATOM 693 C C . GLU A 1 88 ? -12.683 -32.237 -12.489 1.00 39.41 88 GLU A C 1
ATOM 695 O O . GLU A 1 88 ? -11.491 -31.960 -12.387 1.00 39.41 88 GLU A O 1
ATOM 700 N N . SER A 1 89 ? -13.649 -31.452 -12.008 1.00 48.44 89 SER A N 1
ATOM 701 C CA . SER A 1 89 ? -13.583 -30.321 -11.071 1.00 48.44 89 SER A CA 1
ATOM 702 C C . SER A 1 89 ? -12.212 -29.792 -10.619 1.00 48.44 89 SER A C 1
ATOM 704 O O . SER A 1 89 ? -11.574 -30.318 -9.712 1.00 48.44 89 SER A O 1
ATOM 706 N N . SER A 1 90 ? -11.868 -28.596 -11.097 1.00 42.16 90 SER A N 1
ATOM 707 C CA . SER A 1 90 ? -11.101 -27.628 -10.313 1.00 42.16 90 SER A CA 1
ATOM 708 C C . SER A 1 90 ? -11.921 -26.351 -10.234 1.00 42.16 90 SER A C 1
ATOM 710 O O . SER A 1 90 ? -12.138 -25.684 -11.242 1.00 42.16 90 SER A O 1
ATOM 712 N N . SER A 1 91 ? -12.397 -26.036 -9.029 1.00 47.72 91 SER A N 1
ATOM 713 C CA . SER A 1 91 ? -12.922 -24.719 -8.670 1.00 47.72 91 SER A CA 1
ATOM 714 C C . SER A 1 91 ? -11.780 -23.708 -8.764 1.00 47.72 91 SER A C 1
ATOM 716 O O . SER A 1 91 ? -11.165 -23.331 -7.769 1.00 47.72 91 SER A O 1
ATOM 718 N N . SER A 1 92 ? -11.461 -23.324 -9.992 1.00 45.59 92 SER A N 1
ATOM 719 C CA . SER A 1 92 ? -10.659 -22.161 -10.303 1.00 45.59 92 SER A CA 1
ATOM 720 C C . SER A 1 92 ? -11.575 -20.976 -10.043 1.00 45.59 92 SER A C 1
ATOM 722 O O . SER A 1 92 ? -12.495 -20.730 -10.813 1.00 45.59 92 SER A O 1
ATOM 724 N N . THR A 1 93 ? -11.396 -20.287 -8.917 1.00 43.75 93 THR A N 1
ATOM 725 C CA . THR A 1 93 ? -11.974 -18.953 -8.768 1.00 43.75 93 THR A CA 1
ATOM 726 C C . THR A 1 93 ? -11.368 -18.097 -9.869 1.00 43.75 93 THR A C 1
ATOM 728 O O . THR A 1 93 ? -10.182 -17.774 -9.814 1.00 43.75 93 THR A O 1
ATOM 731 N N . GLU A 1 94 ? -12.167 -17.901 -10.913 1.00 41.78 94 GLU A N 1
ATOM 732 C CA . GLU A 1 94 ? -12.280 -16.742 -11.788 1.00 41.78 94 GLU A CA 1
ATOM 733 C C . GLU A 1 94 ? -11.089 -15.769 -11.737 1.00 41.78 94 GLU A C 1
ATOM 735 O O . GLU A 1 94 ? -10.789 -15.206 -10.678 1.00 41.78 94 GLU A O 1
ATOM 740 N N . PRO A 1 95 ? -10.437 -15.468 -12.874 1.00 46.00 95 PRO A N 1
ATOM 741 C CA . PRO A 1 95 ? -9.531 -14.336 -12.971 1.00 46.00 95 PRO A CA 1
ATOM 742 C C . PRO A 1 95 ? -10.344 -13.030 -12.990 1.00 46.00 95 PRO A C 1
ATOM 744 O O . PRO A 1 95 ? -10.274 -12.267 -13.944 1.00 46.00 95 PRO A O 1
ATOM 747 N N . ASP A 1 96 ? -11.103 -12.745 -11.932 1.00 45.16 96 ASP A N 1
ATOM 748 C CA . ASP A 1 96 ? -11.881 -11.504 -11.813 1.00 45.16 96 ASP A CA 1
ATOM 749 C C . ASP A 1 96 ? -11.052 -10.352 -11.202 1.00 45.16 96 ASP A C 1
ATOM 751 O O . ASP A 1 96 ? -11.559 -9.293 -10.845 1.00 45.16 96 ASP A O 1
ATOM 755 N N . GLN A 1 97 ? -9.728 -10.534 -11.105 1.00 49.53 97 GLN A N 1
ATOM 756 C CA . GLN A 1 97 ? -8.764 -9.493 -10.716 1.00 49.53 97 GLN A CA 1
ATOM 757 C C . GLN A 1 97 ? -8.198 -8.702 -11.907 1.00 49.53 97 GLN A C 1
ATOM 759 O O . GLN A 1 97 ? -7.265 -7.923 -11.732 1.00 49.53 97 GLN A O 1
ATOM 764 N N . LEU A 1 98 ? -8.753 -8.850 -13.116 1.00 46.50 98 LEU A N 1
ATOM 765 C CA . LEU A 1 98 ? -8.419 -7.970 -14.247 1.00 46.50 98 LEU A CA 1
ATOM 766 C C . LEU A 1 98 ? -9.084 -6.582 -14.166 1.00 46.50 98 LEU A C 1
ATOM 768 O O . LEU A 1 98 ? -8.803 -5.726 -15.001 1.00 46.50 98 LEU A O 1
ATOM 772 N N . SER A 1 99 ? -9.946 -6.345 -13.175 1.00 57.25 99 SER A N 1
ATOM 773 C CA . SER A 1 99 ? -10.699 -5.096 -13.004 1.00 57.25 99 SER A CA 1
ATOM 774 C C . SER A 1 99 ? -9.968 -4.023 -12.184 1.00 57.25 99 SER A C 1
ATOM 776 O O . SER A 1 99 ? -10.365 -2.862 -12.214 1.00 57.25 99 SER A O 1
ATOM 778 N N . SER A 1 100 ? -8.890 -4.370 -11.475 1.00 63.38 100 SER A N 1
ATOM 779 C CA . SER A 1 100 ? -8.066 -3.406 -10.738 1.00 63.38 100 SER A CA 1
ATOM 780 C C . SER A 1 100 ? -6.666 -3.369 -11.332 1.00 63.38 100 SER A C 1
ATOM 782 O O . SER A 1 100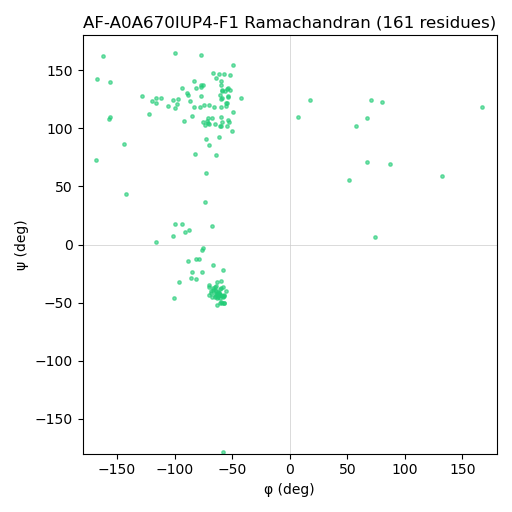 ? -5.983 -4.391 -11.386 1.00 63.38 100 SER A O 1
ATOM 784 N N . GLY A 1 101 ? -6.226 -2.191 -11.781 1.00 79.12 101 GLY A N 1
ATOM 785 C CA . GLY A 1 101 ? -4.871 -1.976 -12.269 1.00 79.12 101 GLY A CA 1
ATOM 786 C C . GLY A 1 101 ? -3.791 -2.322 -11.235 1.00 79.12 101 GLY A C 1
ATOM 787 O O . GLY A 1 101 ? -4.073 -2.739 -10.112 1.00 79.12 101 GLY A O 1
ATOM 788 N N . PRO A 1 102 ? -2.505 -2.140 -11.571 1.00 86.44 102 PRO A N 1
ATOM 789 C CA . PRO A 1 102 ? -1.421 -2.649 -10.742 1.00 86.44 102 PRO A CA 1
ATOM 790 C C . PRO A 1 102 ? -1.470 -2.090 -9.312 1.00 86.44 102 PRO A C 1
ATOM 792 O O . PRO A 1 102 ? -1.588 -0.874 -9.124 1.00 86.44 102 PRO A O 1
ATOM 795 N N . ALA A 1 103 ? -1.322 -2.971 -8.317 1.00 90.00 103 ALA A N 1
ATOM 796 C CA . ALA A 1 103 ? -1.286 -2.601 -6.904 1.00 90.00 103 ALA A CA 1
ATOM 797 C C . ALA A 1 103 ? -0.207 -1.535 -6.629 1.00 90.00 103 ALA A C 1
ATOM 799 O O . ALA A 1 103 ? 0.929 -1.635 -7.105 1.00 90.00 103 ALA A O 1
ATOM 800 N N . LEU A 1 104 ? -0.567 -0.499 -5.868 1.00 91.19 104 LEU A N 1
ATOM 801 C CA . LEU A 1 104 ? 0.324 0.608 -5.514 1.00 91.19 104 LEU A CA 1
ATOM 802 C C . LEU A 1 104 ? 0.884 0.466 -4.099 1.00 91.19 104 LEU A C 1
ATOM 804 O O . LEU A 1 104 ? 2.081 0.699 -3.892 1.00 91.19 104 LEU A O 1
ATOM 808 N N . PHE A 1 105 ? 0.032 0.142 -3.123 1.00 92.50 105 PHE A N 1
ATOM 809 C CA . PHE A 1 105 ? 0.420 -0.001 -1.718 1.00 92.50 105 PHE A CA 1
ATOM 810 C C . PHE A 1 105 ? -0.595 -0.780 -0.889 1.00 92.50 105 PHE A C 1
ATOM 812 O O . PHE A 1 105 ? -1.752 -0.905 -1.275 1.00 92.50 105 PHE A O 1
ATOM 819 N N . CYS A 1 106 ? -0.157 -1.259 0.275 1.00 93.44 106 CYS A N 1
ATOM 820 C CA . CYS A 1 106 ? -1.035 -1.775 1.319 1.00 93.44 106 CYS A CA 1
ATOM 821 C C . CYS A 1 106 ? -1.257 -0.669 2.353 1.00 93.44 106 CYS A C 1
ATOM 823 O O . CYS A 1 106 ? -0.292 -0.150 2.916 1.00 93.44 106 CYS A O 1
ATOM 825 N N . LEU A 1 107 ? -2.511 -0.280 2.559 1.00 94.12 107 LEU A N 1
ATOM 826 C CA . LEU A 1 107 ? -2.930 0.608 3.632 1.00 94.12 107 LEU A CA 1
ATOM 827 C C . LEU A 1 107 ? -3.207 -0.238 4.871 1.00 94.12 107 LEU A C 1
ATOM 829 O O . LEU A 1 107 ? -4.034 -1.144 4.815 1.00 94.12 107 LEU A O 1
ATOM 833 N N . GLU A 1 108 ? -2.539 0.073 5.974 1.00 95.12 108 GLU A N 1
ATOM 834 C CA . GLU A 1 108 ? -2.778 -0.549 7.273 1.00 95.12 108 GLU A CA 1
ATOM 835 C C . GLU A 1 108 ? -3.279 0.524 8.235 1.00 95.12 108 GLU A C 1
ATOM 837 O O . GLU A 1 108 ? -2.657 1.577 8.381 1.00 95.12 108 GLU A O 1
ATOM 842 N N . TYR A 1 109 ? -4.425 0.268 8.855 1.00 91.75 109 TYR A N 1
A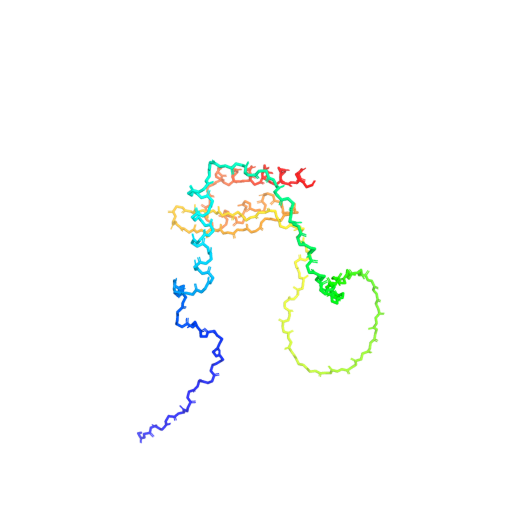TOM 843 C CA . TYR A 1 109 ? -5.021 1.134 9.861 1.00 91.75 109 TYR A CA 1
ATOM 844 C C . TYR A 1 109 ? -5.149 0.364 11.171 1.00 91.75 109 TYR A C 1
ATOM 846 O O . TYR A 1 109 ? -5.774 -0.693 11.203 1.00 91.75 109 TYR A O 1
ATOM 854 N N . GLU A 1 110 ? -4.569 0.900 12.239 1.00 94.06 110 GLU A N 1
ATOM 855 C CA . GLU A 1 110 ? -4.716 0.382 13.595 1.00 94.06 110 GLU A CA 1
ATOM 856 C C . GLU A 1 110 ? -5.757 1.225 14.334 1.00 94.06 110 GLU A C 1
ATOM 858 O O . GLU A 1 110 ? -5.585 2.431 14.507 1.00 94.06 110 GLU A O 1
ATOM 863 N N . ALA A 1 111 ? -6.857 0.590 14.734 1.00 89.94 111 ALA A N 1
ATOM 864 C CA . ALA A 1 111 ? -7.883 1.220 15.553 1.00 89.94 111 ALA A CA 1
ATOM 865 C C . ALA A 1 111 ? -7.441 1.306 17.019 1.00 89.94 111 ALA A C 1
ATOM 867 O O . ALA A 1 111 ? -6.635 0.501 17.478 1.00 89.94 111 ALA A O 1
ATOM 868 N N . ASP A 1 112 ? -8.103 2.155 17.806 1.00 88.31 112 ASP A N 1
ATOM 869 C CA . ASP A 1 112 ? -7.881 2.265 19.260 1.00 88.31 112 ASP A CA 1
ATOM 870 C C . ASP A 1 112 ? -8.114 0.940 20.013 1.00 88.31 112 ASP A C 1
ATOM 872 O O . ASP A 1 112 ? -7.600 0.715 21.106 1.00 88.31 112 ASP A O 1
ATOM 876 N N . SER A 1 113 ? -8.879 0.028 19.407 1.00 87.06 113 SER A N 1
ATOM 877 C CA . SER A 1 113 ? -9.090 -1.335 19.908 1.00 87.06 113 SER A CA 1
ATOM 878 C C . SER A 1 113 ? -7.901 -2.284 19.680 1.00 87.06 113 SER A C 1
ATOM 880 O O . SER A 1 113 ? -7.977 -3.449 20.069 1.00 87.06 113 SER A O 1
ATOM 882 N N . GLY A 1 114 ? -6.835 -1.825 19.016 1.00 88.88 114 GLY A N 1
ATOM 883 C CA . GLY A 1 114 ? -5.698 -2.635 18.568 1.00 88.88 114 GLY A CA 1
ATOM 884 C C . GLY A 1 114 ? -6.004 -3.523 17.356 1.00 88.88 114 GLY A C 1
ATOM 885 O O . GLY A 1 114 ? -5.190 -4.365 16.978 1.00 88.88 114 GLY A O 1
ATOM 886 N N . LYS A 1 115 ? -7.189 -3.386 16.743 1.00 92.62 115 LYS A N 1
ATOM 887 C CA . LYS A 1 115 ? -7.545 -4.104 15.512 1.00 92.62 115 LYS A CA 1
ATOM 888 C C . LYS A 1 115 ? -6.863 -3.451 14.317 1.00 92.62 115 LYS A C 1
ATOM 890 O O . LYS A 1 115 ? -7.020 -2.252 14.101 1.00 92.62 115 LYS A O 1
ATOM 895 N N . ILE A 1 116 ? -6.163 -4.260 13.525 1.00 94.12 116 ILE A N 1
ATOM 896 C CA . ILE A 1 116 ? -5.477 -3.812 12.313 1.00 94.12 116 ILE A CA 1
ATOM 897 C C . ILE A 1 116 ? -6.317 -4.184 11.089 1.00 94.12 116 ILE A C 1
ATOM 899 O O . ILE A 1 116 ? -6.657 -5.349 10.885 1.00 94.12 116 ILE A O 1
ATOM 903 N N . THR A 1 117 ? -6.636 -3.182 10.276 1.00 93.31 117 THR A N 1
ATOM 904 C CA . THR A 1 117 ? -7.332 -3.306 8.995 1.00 93.31 117 THR A CA 1
ATOM 905 C C . THR A 1 117 ? -6.342 -3.095 7.857 1.00 93.31 117 THR A C 1
ATOM 907 O O . THR A 1 117 ? -5.767 -2.013 7.745 1.00 93.31 117 THR A O 1
ATOM 910 N N . SER A 1 118 ? -6.168 -4.100 6.997 1.00 94.50 118 SER A N 1
ATOM 911 C CA . SER A 1 118 ? -5.251 -4.048 5.851 1.00 94.50 118 SER A CA 1
ATOM 912 C C . SER A 1 118 ? -6.020 -4.053 4.527 1.00 94.50 118 SER A C 1
ATOM 914 O O . SER A 1 118 ? -6.812 -4.960 4.275 1.00 94.50 118 SER A O 1
ATOM 916 N N . ILE A 1 119 ? -5.766 -3.071 3.658 1.00 93.12 119 ILE A N 1
ATOM 917 C CA . ILE A 1 119 ? -6.398 -2.934 2.335 1.00 93.12 119 ILE A CA 1
ATOM 918 C C . ILE A 1 119 ? -5.323 -2.756 1.265 1.00 93.12 119 ILE A C 1
ATOM 920 O O . ILE A 1 119 ? -4.471 -1.876 1.367 1.00 93.12 119 ILE A O 1
ATOM 924 N N . VAL A 1 120 ? -5.374 -3.567 0.209 1.00 93.44 120 VAL A N 1
ATOM 925 C CA . VAL A 1 120 ? -4.511 -3.385 -0.965 1.00 93.44 120 VAL A CA 1
ATOM 926 C C . VAL A 1 120 ? -5.139 -2.341 -1.884 1.00 93.44 120 VAL A C 1
ATOM 928 O O . VAL A 1 120 ? -6.245 -2.538 -2.385 1.00 93.44 120 VAL A O 1
ATOM 931 N N . VAL A 1 121 ? -4.430 -1.234 -2.094 1.00 93.06 121 VAL A N 1
ATOM 932 C CA . VAL A 1 121 ? -4.860 -0.113 -2.933 1.00 93.06 121 VAL A CA 1
ATOM 933 C C . VAL A 1 121 ? -4.245 -0.246 -4.323 1.00 93.06 121 VAL A C 1
ATOM 935 O O . VAL A 1 121 ? -3.021 -0.333 -4.481 1.00 93.06 121 VAL A O 1
ATOM 938 N N . HIS A 1 122 ? -5.105 -0.229 -5.333 1.00 91.75 122 HIS A N 1
ATOM 939 C CA . HIS A 1 122 ? -4.759 -0.330 -6.747 1.00 91.75 122 HIS A CA 1
ATOM 940 C C . HIS A 1 122 ? -4.743 1.040 -7.422 1.00 91.75 122 HIS A C 1
ATOM 942 O O . HIS A 1 122 ? -5.251 2.025 -6.889 1.00 91.75 122 HIS A O 1
ATOM 948 N N . GLN A 1 123 ? -4.142 1.107 -8.611 1.00 89.50 123 GLN A N 1
ATOM 949 C CA . GLN A 1 123 ? -4.012 2.355 -9.366 1.00 89.50 123 GLN A CA 1
ATOM 950 C C . GLN A 1 123 ? -5.349 3.012 -9.725 1.00 89.50 123 GLN A C 1
ATOM 952 O O . GLN A 1 123 ? -5.400 4.241 -9.810 1.00 89.50 123 GLN A O 1
ATOM 957 N N . ASP A 1 124 ? -6.387 2.210 -9.930 1.00 88.81 124 ASP A N 1
ATOM 958 C CA . ASP A 1 124 ? -7.704 2.662 -10.386 1.00 88.81 124 ASP A CA 1
ATOM 959 C C . ASP A 1 124 ? -8.716 2.746 -9.240 1.00 88.81 124 ASP A C 1
ATOM 961 O O . ASP A 1 124 ? -9.899 2.939 -9.480 1.00 88.81 124 ASP A O 1
ATOM 965 N N . ASN A 1 125 ? -8.278 2.567 -7.989 1.00 90.88 125 ASN A N 1
ATOM 966 C CA . ASN A 1 125 ? -9.173 2.717 -6.848 1.00 90.88 125 ASN A CA 1
ATOM 967 C C . ASN A 1 125 ? -9.415 4.194 -6.544 1.00 90.88 125 ASN A C 1
ATOM 969 O O . ASN A 1 125 ? -8.475 4.992 -6.495 1.00 90.88 125 ASN A O 1
ATOM 973 N N . ASP A 1 126 ? -10.674 4.517 -6.267 1.00 92.38 126 ASP A N 1
ATOM 974 C CA . ASP A 1 126 ? -11.065 5.843 -5.821 1.00 92.38 126 ASP A CA 1
ATOM 975 C C . ASP A 1 126 ? -10.705 6.045 -4.340 1.00 92.38 126 ASP A C 1
ATOM 977 O O . ASP A 1 126 ? -10.953 5.164 -3.505 1.00 92.38 126 ASP A O 1
ATOM 981 N N . PRO A 1 127 ? -10.123 7.203 -3.973 1.00 93.12 127 PRO A N 1
ATOM 982 C CA . PRO A 1 127 ? -9.742 7.481 -2.591 1.00 93.12 127 PRO A CA 1
ATOM 983 C C . PRO A 1 127 ? -10.959 7.515 -1.657 1.00 93.12 127 PRO A C 1
ATOM 985 O O . PRO A 1 127 ? -10.840 7.117 -0.497 1.00 93.12 127 PRO A O 1
ATOM 988 N N . ASP A 1 128 ? -12.122 7.946 -2.159 1.00 93.69 128 ASP A N 1
ATOM 989 C CA . ASP A 1 128 ? -13.386 7.930 -1.420 1.00 93.69 128 ASP A CA 1
ATOM 990 C C . ASP A 1 128 ? -13.805 6.494 -1.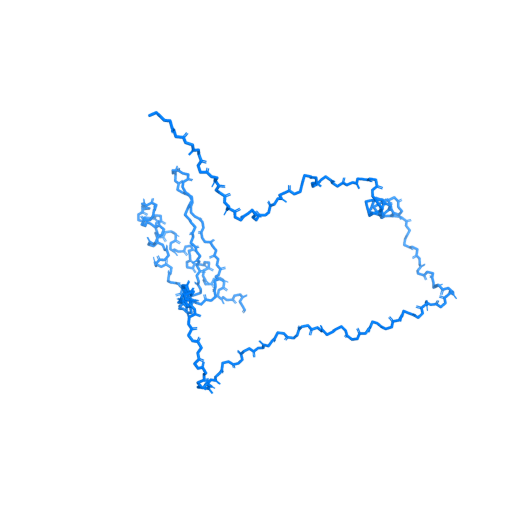064 1.00 93.69 128 ASP A C 1
ATOM 992 O O . ASP A 1 128 ? -14.103 6.213 0.095 1.00 93.69 128 ASP A O 1
ATOM 996 N N . GLU A 1 129 ? -13.738 5.552 -2.012 1.00 93.00 129 GLU A N 1
ATOM 997 C CA . GLU A 1 129 ? -14.095 4.151 -1.753 1.00 93.00 129 GLU A CA 1
ATOM 998 C C . GLU A 1 129 ? -13.161 3.480 -0.743 1.00 93.00 129 GLU A C 1
ATOM 1000 O O . GLU A 1 129 ? -13.601 2.686 0.093 1.00 93.00 129 GLU A O 1
ATOM 1005 N N . VAL A 1 130 ? -11.859 3.774 -0.814 1.00 93.06 130 VAL A N 1
ATOM 1006 C CA . VAL A 1 130 ? -10.878 3.231 0.135 1.00 93.06 130 VAL A CA 1
ATOM 1007 C C . VAL A 1 130 ? -11.153 3.767 1.539 1.00 93.06 130 VAL A C 1
ATOM 1009 O O . VAL A 1 130 ? -11.173 2.986 2.492 1.00 93.06 130 VAL A O 1
ATOM 1012 N N . ALA A 1 131 ? -11.408 5.071 1.675 1.00 94.25 131 ALA A N 1
ATOM 1013 C CA . ALA A 1 131 ? -11.724 5.681 2.963 1.00 94.25 131 ALA A CA 1
ATOM 1014 C C . ALA A 1 131 ? -13.032 5.128 3.553 1.00 94.25 131 ALA A C 1
ATOM 1016 O O . ALA A 1 131 ? -13.058 4.791 4.737 1.00 94.25 131 ALA A O 1
ATOM 1017 N N . GLU A 1 132 ? -14.073 4.956 2.730 1.00 93.50 132 GLU A N 1
ATOM 1018 C CA . GLU A 1 132 ? -15.349 4.357 3.145 1.00 93.50 132 GLU A CA 1
ATOM 1019 C C . GLU A 1 132 ? -15.187 2.910 3.625 1.00 93.50 132 GLU A C 1
ATOM 1021 O O . GLU A 1 132 ? -15.720 2.532 4.672 1.00 93.50 132 GLU A O 1
ATOM 1026 N N . LYS A 1 133 ? -14.395 2.095 2.914 1.00 92.81 133 LYS A N 1
ATOM 1027 C CA . LYS A 1 133 ? -14.105 0.711 3.325 1.00 92.81 133 LYS A CA 1
ATOM 1028 C C . LYS A 1 133 ? -13.440 0.656 4.700 1.00 92.81 133 LYS A C 1
ATOM 1030 O O . LYS A 1 133 ? -13.835 -0.162 5.531 1.00 92.81 133 LYS A O 1
ATOM 1035 N N . VAL A 1 134 ? -12.469 1.534 4.967 1.00 92.25 134 VAL A N 1
ATOM 1036 C CA . VAL A 1 134 ? -11.814 1.596 6.286 1.00 92.25 134 VAL A CA 1
ATOM 1037 C C . VAL A 1 134 ? -12.782 2.108 7.354 1.00 92.25 134 VAL A C 1
ATOM 1039 O O . VAL A 1 134 ? -12.813 1.544 8.451 1.00 92.25 134 VAL A O 1
ATOM 1042 N N . SER A 1 135 ? -13.601 3.125 7.054 1.00 91.81 135 SER A N 1
ATOM 1043 C CA . SER A 1 135 ? -14.559 3.665 8.027 1.00 91.81 135 SER A CA 1
ATOM 1044 C C . SER A 1 135 ? -15.660 2.679 8.387 1.00 91.81 135 SER A C 1
ATOM 1046 O O . SER A 1 135 ? -16.014 2.588 9.560 1.00 91.81 135 SER A O 1
ATOM 1048 N N . ALA A 1 136 ? -16.148 1.890 7.428 1.00 90.38 136 ALA A N 1
ATOM 1049 C CA . ALA A 1 136 ? -17.137 0.849 7.684 1.00 90.38 136 ALA A CA 1
ATOM 1050 C C . ALA A 1 136 ? -16.592 -0.253 8.611 1.00 90.38 136 ALA A C 1
ATOM 1052 O O . ALA A 1 136 ? -17.325 -0.775 9.449 1.00 90.38 136 ALA A O 1
ATOM 1053 N N . GLN A 1 137 ? -15.303 -0.587 8.495 1.00 89.00 137 GLN A N 1
ATOM 1054 C CA . GLN A 1 137 ? -14.674 -1.628 9.316 1.00 89.00 137 GLN A CA 1
ATOM 1055 C C . GLN A 1 137 ? -14.266 -1.147 10.715 1.00 89.00 137 GLN A C 1
ATOM 1057 O O . GLN A 1 137 ? -14.281 -1.944 11.654 1.00 89.00 137 GLN A O 1
ATOM 1062 N N . ASN A 1 138 ? -13.928 0.137 10.871 1.00 87.75 138 ASN A N 1
ATOM 1063 C CA . ASN A 1 138 ? -13.353 0.675 12.111 1.00 87.75 138 ASN A CA 1
ATOM 1064 C C . ASN A 1 138 ? -14.224 1.724 12.822 1.00 87.75 138 ASN A C 1
ATOM 1066 O O . ASN A 1 138 ? -13.801 2.226 13.856 1.00 87.75 138 ASN A O 1
ATOM 1070 N N . GLN A 1 139 ? -15.423 2.040 12.308 1.00 83.69 139 GLN A N 1
ATOM 1071 C CA . GLN A 1 139 ? -16.319 3.087 12.835 1.00 83.69 139 GLN A CA 1
ATOM 1072 C C . GLN A 1 139 ? -15.599 4.435 13.018 1.00 83.69 139 GLN A C 1
ATOM 1074 O O . GLN A 1 139 ? -15.556 4.99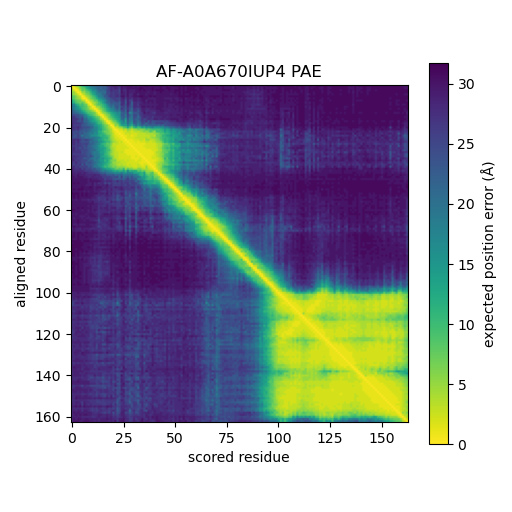8 14.108 1.00 83.69 139 GLN A O 1
ATOM 1079 N N . LEU A 1 140 ? -14.989 4.941 11.942 1.00 85.94 140 LEU A N 1
ATOM 1080 C CA . LEU A 1 140 ? -14.227 6.191 11.993 1.00 85.94 140 LEU A CA 1
ATOM 1081 C C . LEU A 1 140 ? -15.135 7.423 12.058 1.00 85.94 140 LEU A C 1
ATOM 1083 O O . LEU A 1 140 ? -16.085 7.543 11.285 1.00 85.94 140 LEU A O 1
ATOM 1087 N N . GLU A 1 141 ? -14.762 8.379 12.910 1.00 90.75 141 GLU A N 1
ATOM 1088 C CA . GLU A 1 141 ? -15.366 9.713 12.951 1.00 90.75 141 GLU A CA 1
ATOM 1089 C C . GLU A 1 141 ? -15.255 10.426 11.586 1.00 90.75 141 GLU A C 1
ATOM 1091 O O . GLU A 1 141 ? -14.235 10.277 10.896 1.00 90.75 141 GLU A O 1
ATOM 1096 N N . PRO A 1 142 ? -16.237 11.267 11.198 1.00 91.31 142 PRO A N 1
ATOM 1097 C CA . PRO A 1 142 ? -16.258 11.916 9.884 1.00 91.31 142 PRO A CA 1
ATOM 1098 C C . PRO A 1 142 ? -14.989 12.723 9.584 1.00 91.31 142 PRO A C 1
ATOM 1100 O O . PRO A 1 142 ? -14.452 12.648 8.481 1.00 91.31 142 PRO A O 1
ATOM 1103 N N . ALA A 1 143 ? -14.458 13.428 10.588 1.00 92.75 143 ALA A N 1
ATOM 1104 C CA . ALA A 1 143 ? -13.227 14.207 10.461 1.00 92.75 143 ALA A CA 1
ATOM 1105 C C . ALA A 1 143 ? -11.995 13.329 10.163 1.00 92.75 143 ALA A C 1
ATOM 1107 O O . ALA A 1 143 ? -11.164 13.683 9.327 1.00 92.75 143 ALA A O 1
ATOM 1108 N N . MET A 1 144 ? -11.883 12.158 10.803 1.00 91.44 144 MET A N 1
ATOM 1109 C CA . MET A 1 144 ? -10.789 11.218 10.530 1.00 91.44 144 MET A CA 1
ATOM 1110 C C . MET A 1 144 ? -10.932 10.572 9.156 1.00 91.44 144 MET A C 1
ATOM 1112 O O . MET A 1 144 ? -9.934 10.368 8.467 1.00 91.44 144 MET A O 1
ATOM 1116 N N . ARG A 1 145 ? -12.167 10.278 8.739 1.00 93.19 145 ARG A N 1
ATOM 1117 C CA . ARG A 1 145 ? -12.455 9.748 7.405 1.00 93.19 145 ARG A CA 1
ATOM 1118 C C . ARG A 1 145 ? -12.005 10.719 6.310 1.00 93.19 145 ARG A C 1
ATOM 1120 O O . ARG A 1 145 ? -11.371 10.295 5.346 1.00 93.19 145 ARG A O 1
ATOM 112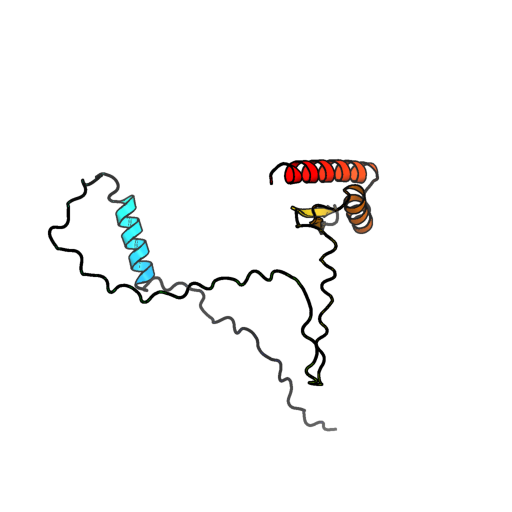7 N N . GLU A 1 146 ? -12.269 12.015 6.474 1.00 94.81 146 GLU A N 1
ATOM 1128 C CA . GLU A 1 146 ? -11.808 13.045 5.533 1.00 94.81 146 GLU A CA 1
ATOM 1129 C C . GLU A 1 146 ? -10.281 13.156 5.482 1.00 94.81 146 GLU A C 1
ATOM 1131 O O . GLU A 1 146 ? -9.705 13.198 4.391 1.00 94.81 146 GLU A O 1
ATOM 1136 N N . ALA A 1 147 ? -9.618 13.147 6.642 1.00 95.25 147 ALA A N 1
ATOM 1137 C CA . ALA A 1 147 ? -8.159 13.166 6.716 1.00 95.25 147 ALA A CA 1
ATOM 1138 C C . ALA A 1 147 ? -7.537 11.924 6.050 1.00 95.25 147 ALA A C 1
ATOM 1140 O O . ALA A 1 147 ? -6.563 12.033 5.301 1.00 95.25 147 ALA A O 1
ATOM 1141 N N . LEU A 1 148 ? -8.127 10.744 6.271 1.00 94.62 148 LEU A N 1
ATOM 1142 C CA . LEU A 1 148 ? -7.701 9.500 5.634 1.00 94.62 148 LEU A CA 1
ATOM 1143 C C . LEU A 1 148 ? -7.850 9.577 4.114 1.00 94.62 148 LEU A C 1
ATOM 1145 O O . LEU A 1 148 ? -6.918 9.222 3.394 1.00 94.62 148 LEU A O 1
ATOM 1149 N N . ARG A 1 149 ? -8.984 10.086 3.621 1.00 95.38 149 ARG A N 1
ATOM 1150 C CA . ARG A 1 149 ? -9.208 10.281 2.186 1.00 95.38 149 ARG A CA 1
ATOM 1151 C C . ARG A 1 149 ? -8.132 11.166 1.564 1.00 95.38 149 ARG A C 1
ATOM 1153 O O . ARG A 1 149 ? -7.538 10.771 0.563 1.00 95.38 149 ARG A O 1
ATOM 1160 N N . GLN A 1 150 ? -7.864 12.333 2.159 1.00 96.12 150 GLN A N 1
ATOM 1161 C CA . GLN A 1 150 ? -6.824 13.248 1.671 1.00 96.12 150 GLN A CA 1
ATOM 1162 C C . GLN A 1 150 ? -5.467 12.542 1.610 1.00 96.12 150 GLN A C 1
ATOM 1164 O O . GLN A 1 150 ? -4.772 12.597 0.598 1.00 96.12 150 GLN A O 1
ATOM 1169 N N . ARG A 1 151 ? -5.126 11.789 2.660 1.00 95.31 151 ARG A N 1
ATOM 1170 C CA . ARG A 1 151 ? -3.867 11.048 2.721 1.00 95.31 151 ARG A CA 1
ATOM 1171 C C . ARG A 1 151 ? -3.751 9.970 1.642 1.00 95.31 151 ARG A C 1
ATOM 1173 O O . ARG A 1 151 ? -2.680 9.807 1.057 1.00 95.31 151 ARG A O 1
ATOM 1180 N N . VAL A 1 152 ? -4.825 9.225 1.391 1.00 94.81 152 VAL A N 1
ATOM 1181 C CA . VAL A 1 152 ? -4.871 8.201 0.336 1.00 94.81 152 VAL A CA 1
ATOM 1182 C C . VAL A 1 152 ? -4.730 8.851 -1.038 1.00 94.81 152 VAL A C 1
ATOM 1184 O O . VAL A 1 152 ? -3.954 8.359 -1.854 1.00 94.81 152 VAL A O 1
ATOM 1187 N N . GLN A 1 153 ? -5.408 9.975 -1.275 1.00 95.00 153 GLN A N 1
ATOM 1188 C CA . GLN A 1 153 ? -5.306 10.726 -2.524 1.00 95.00 153 GLN A CA 1
ATOM 1189 C C . GLN A 1 153 ? -3.869 11.202 -2.792 1.00 95.00 153 GLN A C 1
ATOM 1191 O O . GLN A 1 153 ? -3.329 10.939 -3.867 1.00 95.00 153 GLN A O 1
ATOM 1196 N N . GLU A 1 154 ? -3.216 11.826 -1.807 1.00 94.50 154 GLU A N 1
ATOM 1197 C CA . GLU A 1 154 ? -1.821 12.269 -1.927 1.00 94.50 154 GLU A CA 1
ATOM 1198 C C . GLU A 1 154 ? -0.873 11.106 -2.258 1.00 94.50 154 GLU A C 1
ATOM 1200 O O . GLU A 1 154 ? 0.001 11.224 -3.120 1.00 94.50 154 GLU A O 1
ATOM 1205 N N . GLU A 1 155 ? -1.031 9.961 -1.586 1.00 93.69 155 GLU A N 1
ATOM 1206 C CA . GLU A 1 155 ? -0.193 8.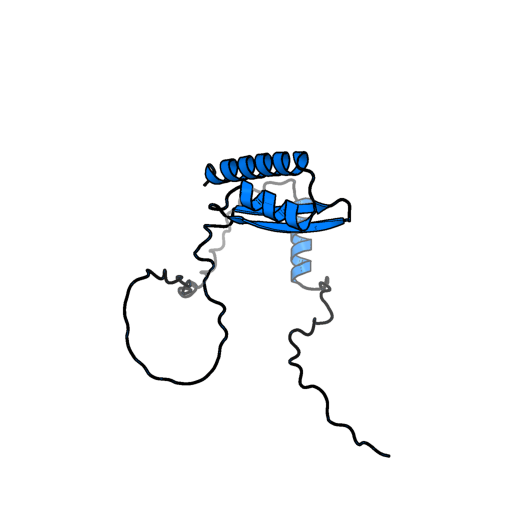786 -1.841 1.00 93.69 155 GLU A CA 1
ATOM 1207 C C . GLU A 1 155 ? -0.479 8.143 -3.207 1.00 93.69 155 GLU A C 1
ATOM 1209 O O . GLU A 1 155 ? 0.463 7.687 -3.864 1.00 93.69 155 GLU A O 1
ATOM 1214 N N . LEU A 1 156 ? -1.732 8.148 -3.676 1.00 91.69 156 LEU A N 1
ATOM 1215 C CA . LEU A 1 156 ? -2.098 7.705 -5.024 1.00 91.69 156 LEU A CA 1
ATOM 1216 C C . LEU A 1 156 ? -1.446 8.589 -6.094 1.00 91.69 156 LEU A C 1
ATOM 1218 O O . LEU A 1 156 ? -0.755 8.075 -6.976 1.00 91.69 156 LEU A O 1
ATOM 1222 N N . GLU A 1 157 ? -1.607 9.910 -6.005 1.00 91.38 157 GLU A N 1
ATOM 1223 C CA . GLU A 1 157 ? -1.036 10.871 -6.959 1.00 91.38 157 GLU A CA 1
ATOM 1224 C C . GLU A 1 157 ? 0.495 10.789 -6.989 1.00 91.38 157 GLU A C 1
ATOM 1226 O O . GLU A 1 157 ? 1.110 10.656 -8.053 1.00 91.38 157 GLU A O 1
ATOM 1231 N N . LYS A 1 158 ? 1.127 10.748 -5.813 1.00 91.38 158 LYS A N 1
ATOM 1232 C CA . LYS A 1 158 ? 2.583 10.633 -5.671 1.00 91.38 158 LYS A CA 1
ATOM 1233 C C . LYS A 1 158 ? 3.149 9.369 -6.315 1.00 91.38 158 LYS A C 1
ATOM 1235 O O . LYS A 1 158 ? 4.251 9.402 -6.869 1.00 91.38 158 LYS A O 1
ATOM 1240 N N . ARG A 1 159 ? 2.435 8.243 -6.238 1.00 87.44 159 ARG A N 1
ATOM 1241 C CA . ARG A 1 159 ? 2.879 6.968 -6.826 1.00 87.44 159 ARG A CA 1
ATOM 1242 C C . ARG A 1 159 ? 2.509 6.835 -8.302 1.00 87.44 159 ARG A C 1
ATOM 1244 O O . ARG A 1 159 ? 3.212 6.125 -9.016 1.00 87.44 159 ARG A O 1
ATOM 1251 N N . ARG A 1 160 ? 1.480 7.548 -8.771 1.00 82.62 160 ARG A N 1
ATOM 1252 C CA . ARG A 1 160 ? 1.121 7.640 -10.196 1.00 82.62 160 ARG A CA 1
ATOM 1253 C C . ARG A 1 160 ? 2.182 8.374 -11.020 1.00 82.62 160 ARG A C 1
ATOM 1255 O O . ARG A 1 160 ? 2.492 7.929 -12.116 1.00 82.62 160 ARG A O 1
ATOM 1262 N N . VAL A 1 161 ? 2.776 9.444 -10.485 1.00 73.69 161 VAL A N 1
ATOM 1263 C CA . VAL A 1 161 ? 3.783 10.263 -11.197 1.00 73.69 161 VAL A CA 1
ATOM 1264 C C . VAL A 1 161 ? 5.164 9.596 -11.269 1.00 73.69 161 VAL A C 1
ATOM 1266 O O . VAL A 1 161 ? 5.962 9.909 -12.145 1.00 73.69 161 VAL A O 1
ATOM 1269 N N . LYS A 1 162 ? 5.476 8.678 -10.347 1.00 64.25 162 LYS A N 1
ATOM 1270 C CA . LYS A 1 162 ? 6.827 8.114 -10.183 1.00 64.25 162 LYS A CA 1
ATOM 1271 C C . LYS A 1 162 ? 7.068 6.802 -10.952 1.00 64.25 162 LYS A C 1
ATOM 1273 O O . LYS A 1 162 ? 8.003 6.079 -10.608 1.00 64.25 162 LYS A O 1
ATOM 1278 N N . ARG A 1 163 ? 6.228 6.478 -11.938 1.00 56.59 163 ARG A N 1
ATOM 1279 C CA . ARG A 1 163 ? 6.409 5.317 -12.824 1.00 56.59 163 ARG A CA 1
ATOM 1280 C C . ARG A 1 163 ? 7.127 5.684 -14.112 1.00 56.59 163 ARG A C 1
ATOM 1282 O O . ARG A 1 163 ? 6.884 6.796 -14.621 1.00 56.59 163 ARG A O 1
#